Protein AF-A0A0B6ZNY6-F1 (afdb_monomer)

Structure (mmCIF, N/CA/C/O backbone):
data_AF-A0A0B6ZNY6-F1
#
_entry.id   AF-A0A0B6ZNY6-F1
#
loop_
_atom_site.group_PDB
_atom_site.id
_atom_site.type_symbol
_atom_site.label_atom_id
_atom_site.label_alt_id
_atom_site.label_comp_id
_atom_site.label_asym_id
_atom_site.label_entity_id
_atom_site.label_seq_id
_atom_site.pdbx_PDB_ins_code
_atom_site.Cartn_x
_atom_site.Cartn_y
_atom_site.Cartn_z
_atom_site.occupancy
_atom_site.B_iso_or_equiv
_atom_site.auth_seq_id
_atom_site.auth_comp_id
_atom_site.auth_asym_id
_atom_site.auth_atom_id
_atom_site.pdbx_PDB_model_num
ATOM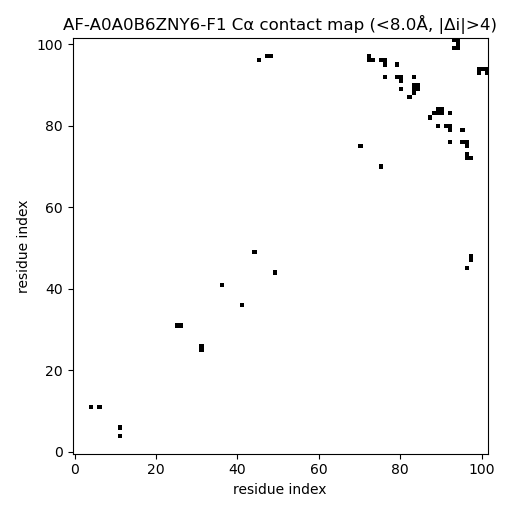 1 N N . PHE A 1 1 ? 10.788 -4.205 -4.131 1.00 51.19 1 PHE A N 1
ATOM 2 C CA . PHE A 1 1 ? 11.908 -4.059 -5.074 1.00 51.19 1 PHE A CA 1
ATOM 3 C C . PHE A 1 1 ? 11.804 -5.249 -5.989 1.00 51.19 1 PHE A C 1
ATOM 5 O O . PHE A 1 1 ? 11.762 -6.364 -5.481 1.00 51.19 1 PHE A O 1
ATOM 12 N N . GLU A 1 2 ? 11.582 -5.011 -7.274 1.00 74.38 2 GLU A N 1
ATOM 13 C CA . GLU A 1 2 ? 11.552 -6.105 -8.235 1.00 74.38 2 GLU A CA 1
ATOM 14 C C . GLU A 1 2 ? 12.974 -6.652 -8.363 1.00 74.38 2 GLU A C 1
ATOM 16 O O . GLU A 1 2 ? 13.934 -5.879 -8.389 1.00 74.38 2 GLU A O 1
ATOM 21 N N . GLY A 1 3 ? 13.116 -7.975 -8.337 1.00 89.62 3 GLY A N 1
ATOM 22 C CA . GLY A 1 3 ? 14.392 -8.600 -8.661 1.00 89.62 3 GLY A CA 1
ATOM 23 C C . GLY A 1 3 ? 14.739 -8.391 -10.139 1.00 89.62 3 GLY A C 1
ATOM 24 O O . GLY A 1 3 ? 13.959 -7.789 -10.878 1.00 89.62 3 GLY A O 1
ATOM 25 N N . PRO A 1 4 ? 15.895 -8.895 -10.595 1.00 93.50 4 PRO A N 1
ATOM 26 C CA . PRO A 1 4 ? 16.199 -8.942 -12.019 1.00 93.50 4 PRO A CA 1
ATOM 27 C C . PRO A 1 4 ? 15.043 -9.578 -12.799 1.00 93.50 4 PRO A C 1
ATOM 29 O O . PRO A 1 4 ? 14.518 -10.617 -12.388 1.00 93.50 4 PRO A O 1
ATOM 32 N N . LEU A 1 5 ? 14.648 -8.945 -13.905 1.00 94.38 5 LEU A N 1
ATOM 33 C CA . LEU A 1 5 ? 13.566 -9.442 -14.745 1.00 94.38 5 LEU A CA 1
ATOM 34 C C . LEU A 1 5 ? 13.948 -10.817 -15.312 1.00 94.38 5 LEU A C 1
ATOM 36 O O . LEU A 1 5 ? 14.995 -10.962 -15.939 1.00 94.38 5 LEU A O 1
ATOM 40 N N . SER A 1 6 ? 13.091 -11.814 -15.091 1.00 94.75 6 SER A N 1
ATOM 41 C CA . SER A 1 6 ? 13.314 -13.201 -15.511 1.00 94.75 6 SER A CA 1
ATOM 42 C C . SER A 1 6 ? 12.229 -13.641 -16.493 1.00 94.75 6 SER A C 1
ATOM 44 O O . SER A 1 6 ? 11.285 -14.334 -16.114 1.00 94.75 6 SER A O 1
ATOM 46 N N . VAL A 1 7 ? 12.366 -13.225 -17.751 1.00 95.25 7 VAL A N 1
ATOM 47 C CA . VAL A 1 7 ? 11.469 -13.569 -18.871 1.00 95.25 7 VAL A CA 1
ATOM 48 C C . VAL A 1 7 ? 12.292 -13.945 -20.109 1.00 95.25 7 VAL A C 1
ATOM 50 O O . VAL A 1 7 ? 13.505 -13.726 -20.126 1.00 95.25 7 VAL A O 1
ATOM 53 N N . ALA A 1 8 ? 11.657 -14.523 -21.132 1.00 97.44 8 ALA A N 1
ATOM 54 C CA . ALA A 1 8 ? 12.319 -14.788 -22.410 1.00 97.44 8 ALA A CA 1
ATOM 55 C C . ALA A 1 8 ? 12.756 -13.470 -23.080 1.00 97.44 8 ALA A C 1
ATOM 57 O O . ALA A 1 8 ? 12.146 -12.422 -22.859 1.00 97.44 8 ALA A O 1
ATOM 58 N N . GLY A 1 9 ? 13.828 -13.498 -23.877 1.00 97.00 9 GLY A N 1
ATOM 59 C CA . GLY A 1 9 ? 14.428 -12.278 -24.435 1.00 97.00 9 GLY A CA 1
ATOM 60 C C . GLY A 1 9 ? 13.451 -11.471 -25.296 1.00 97.00 9 GLY A C 1
ATOM 61 O O . GLY A 1 9 ? 13.417 -10.245 -25.229 1.00 97.00 9 GLY A O 1
ATOM 62 N N . GLU A 1 10 ? 12.606 -12.171 -26.045 1.00 97.94 10 GLU A N 1
ATOM 63 C CA . GLU A 1 10 ? 11.532 -11.627 -26.870 1.00 97.94 10 GLU A CA 1
ATOM 64 C C . GLU A 1 10 ? 10.447 -10.877 -26.072 1.00 97.94 10 GLU A C 1
ATOM 66 O O . GLU A 1 10 ? 9.836 -9.944 -26.599 1.00 97.94 10 GLU A O 1
ATOM 71 N N . ASP A 1 11 ? 10.247 -11.219 -24.795 1.00 98.00 11 ASP A N 1
ATOM 72 C CA . ASP A 1 11 ? 9.206 -10.637 -23.941 1.00 98.00 11 ASP A CA 1
ATOM 73 C C . ASP A 1 11 ? 9.675 -9.397 -23.172 1.00 98.00 11 ASP A C 1
ATOM 75 O O . ASP A 1 11 ? 8.846 -8.629 -22.676 1.00 98.00 11 ASP A O 1
ATOM 79 N N . VAL A 1 12 ? 10.989 -9.163 -23.082 1.00 97.25 12 VAL A N 1
ATOM 80 C CA . VAL A 1 12 ? 11.581 -8.063 -22.297 1.00 97.25 12 VAL A CA 1
ATOM 81 C C . VAL A 1 12 ? 10.986 -6.712 -22.697 1.00 97.25 12 VAL A C 1
ATOM 83 O O . VAL A 1 12 ? 10.515 -5.945 -21.855 1.00 97.25 12 VAL A O 1
ATOM 86 N N . GLU A 1 13 ? 10.950 -6.434 -23.997 1.00 98.00 13 GLU A N 1
ATOM 87 C CA . GLU A 1 13 ? 10.426 -5.180 -24.536 1.00 98.00 13 GLU A CA 1
ATOM 88 C C . GLU A 1 13 ? 8.918 -5.025 -24.288 1.00 98.00 13 GLU A C 1
ATOM 90 O O . GLU A 1 13 ? 8.430 -3.939 -23.968 1.00 98.00 13 GLU A O 1
ATOM 95 N N . GLY A 1 14 ? 8.157 -6.118 -24.409 1.00 97.94 14 GLY A N 1
ATOM 96 C CA . GLY A 1 14 ? 6.725 -6.128 -24.110 1.00 97.94 14 GLY A CA 1
ATOM 97 C C . GLY A 1 14 ? 6.446 -5.837 -22.637 1.00 97.94 14 GLY A C 1
ATOM 98 O O . GLY A 1 14 ? 5.588 -5.008 -22.321 1.00 97.94 14 GLY A O 1
ATOM 99 N N . TYR A 1 15 ? 7.222 -6.462 -21.752 1.00 97.00 15 TYR A N 1
ATOM 100 C CA . TYR A 1 15 ? 7.138 -6.273 -20.312 1.00 97.00 15 TYR A CA 1
ATOM 101 C C . TYR A 1 15 ? 7.376 -4.815 -19.915 1.00 97.00 15 TYR A C 1
ATOM 103 O O . TYR A 1 15 ? 6.521 -4.204 -19.272 1.00 97.00 15 TYR A O 1
ATOM 111 N N . TYR A 1 16 ? 8.496 -4.220 -20.339 1.00 96.56 16 TYR A N 1
ATOM 112 C CA . TYR A 1 16 ? 8.832 -2.849 -19.952 1.00 96.56 16 TYR A CA 1
ATOM 113 C C . TYR A 1 16 ? 7.857 -1.815 -20.517 1.00 96.56 16 TY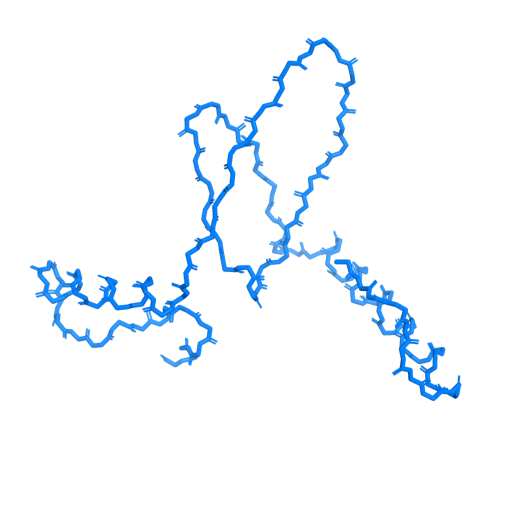R A C 1
ATOM 115 O O . TYR A 1 16 ? 7.528 -0.856 -19.815 1.00 96.56 16 TYR A O 1
ATOM 123 N N . ARG A 1 17 ? 7.315 -2.027 -21.726 1.00 97.94 17 ARG A N 1
ATOM 124 C CA . ARG A 1 17 ? 6.230 -1.182 -22.251 1.00 97.94 17 ARG A CA 1
ATOM 125 C C . ARG A 1 17 ? 4.993 -1.226 -21.356 1.00 97.94 17 ARG A C 1
ATOM 127 O O . ARG A 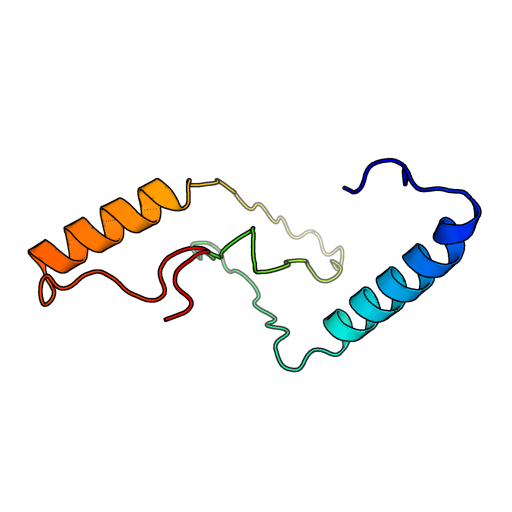1 17 ? 4.471 -0.177 -20.981 1.00 97.94 17 ARG A O 1
ATOM 134 N N . ALA A 1 18 ? 4.534 -2.420 -20.979 1.00 97.12 18 ALA A N 1
ATOM 135 C CA . ALA A 1 18 ? 3.377 -2.573 -20.098 1.00 97.12 18 ALA A CA 1
ATOM 136 C C . ALA A 1 18 ? 3.637 -1.976 -18.704 1.00 97.12 18 ALA A C 1
ATOM 138 O O . ALA A 1 18 ? 2.778 -1.289 -18.146 1.00 97.12 18 ALA A O 1
ATOM 139 N N . TYR A 1 19 ? 4.840 -2.182 -18.169 1.00 94.94 19 TYR A N 1
ATOM 140 C CA . TYR A 1 19 ? 5.258 -1.637 -16.884 1.00 94.94 19 TYR A CA 1
ATOM 141 C C . TYR A 1 19 ? 5.272 -0.101 -16.880 1.00 94.94 19 TYR A C 1
ATOM 143 O O . TYR A 1 19 ? 4.739 0.523 -15.961 1.00 94.94 19 TYR A O 1
ATOM 151 N N . GLU A 1 20 ? 5.795 0.529 -17.936 1.00 95.38 20 GLU A N 1
ATOM 152 C CA . GLU A 1 20 ? 5.782 1.987 -18.080 1.00 95.38 20 GLU A CA 1
ATOM 153 C C . GLU A 1 20 ? 4.347 2.536 -18.185 1.00 95.38 20 GLU A C 1
ATOM 155 O O . GLU A 1 20 ? 4.005 3.537 -17.547 1.00 95.38 20 GLU A O 1
ATOM 160 N N . MET A 1 21 ? 3.476 1.864 -18.945 1.00 96.25 21 MET A N 1
ATOM 161 C CA . MET A 1 21 ? 2.059 2.229 -19.043 1.00 96.25 21 MET A CA 1
ATOM 162 C C . MET A 1 21 ? 1.350 2.136 -17.689 1.00 96.25 21 MET A C 1
ATOM 164 O O . MET A 1 21 ? 0.582 3.034 -17.325 1.00 96.25 21 MET A O 1
ATOM 168 N N . PHE A 1 22 ? 1.626 1.083 -16.918 1.00 93.69 22 PHE A N 1
ATOM 169 C CA . PHE A 1 22 ? 1.105 0.934 -15.564 1.00 93.69 22 PHE A CA 1
ATOM 170 C C . PHE A 1 22 ? 1.599 2.070 -14.657 1.00 93.69 22 PHE A C 1
ATOM 172 O O . PHE A 1 22 ? 0.787 2.729 -14.005 1.00 93.69 22 PHE A O 1
ATOM 179 N N . ALA A 1 23 ? 2.898 2.387 -14.692 1.00 92.12 23 ALA A N 1
ATOM 180 C CA . ALA A 1 23 ? 3.486 3.502 -13.949 1.00 92.12 23 ALA A CA 1
ATOM 181 C C . ALA A 1 23 ? 2.814 4.848 -14.266 1.00 92.12 23 ALA A C 1
ATOM 183 O O . ALA A 1 23 ? 2.362 5.547 -13.354 1.00 92.12 23 ALA A O 1
ATOM 184 N N . LYS A 1 24 ? 2.661 5.178 -15.554 1.00 93.44 24 LYS A N 1
ATOM 185 C CA . LYS A 1 24 ? 1.986 6.405 -16.014 1.00 93.44 24 LYS A CA 1
ATOM 186 C C . LYS A 1 24 ? 0.526 6.469 -15.560 1.00 93.44 24 LYS A C 1
ATOM 188 O O . LYS A 1 24 ? 0.049 7.531 -15.155 1.00 93.44 24 LYS A O 1
ATOM 193 N N . SER A 1 25 ? -0.175 5.338 -15.596 1.00 92.31 25 SER A N 1
ATOM 194 C CA . SER A 1 25 ? -1.578 5.249 -15.173 1.00 92.31 25 SER A CA 1
ATOM 195 C C . SER A 1 25 ? -1.745 5.536 -13.680 1.00 92.31 25 SER A C 1
ATOM 197 O O . SER A 1 25 ? -2.718 6.170 -13.274 1.00 92.31 25 SER A O 1
ATOM 199 N N . MET A 1 26 ? -0.779 5.124 -12.856 1.00 90.50 26 MET A N 1
ATOM 200 C CA . MET A 1 26 ? -0.787 5.412 -11.422 1.00 90.50 26 MET A CA 1
ATOM 201 C C . MET A 1 26 ? -0.538 6.888 -11.121 1.00 90.50 26 MET A C 1
ATOM 203 O O . MET A 1 26 ? -1.255 7.467 -10.306 1.00 90.50 26 MET A O 1
ATOM 207 N N . SER A 1 27 ? 0.441 7.510 -11.786 1.00 86.31 27 SER A N 1
ATOM 208 C CA . SER A 1 27 ? 0.773 8.926 -11.575 1.00 86.31 27 SER A CA 1
ATOM 209 C C . SER A 1 27 ? -0.381 9.871 -11.923 1.00 86.31 27 SER A C 1
ATOM 211 O O . SER A 1 27 ? -0.550 10.887 -11.256 1.00 86.31 27 SER A O 1
ATOM 213 N N . ASN A 1 28 ? -1.199 9.513 -12.916 1.00 86.19 28 ASN A N 1
ATOM 214 C CA . ASN A 1 28 ? -2.361 10.294 -13.357 1.00 86.19 28 ASN A CA 1
ATOM 215 C C . ASN A 1 28 ? -3.692 9.773 -12.789 1.00 86.19 28 ASN A C 1
ATOM 217 O O . ASN A 1 28 ? -4.770 10.147 -13.257 1.00 86.19 28 ASN A O 1
ATOM 221 N N . SER A 1 29 ? -3.644 8.877 -11.802 1.00 90.06 29 SER A N 1
ATOM 222 C CA . SER A 1 29 ? -4.847 8.260 -11.257 1.00 90.06 29 SER A CA 1
ATOM 223 C C . SER A 1 29 ? -5.691 9.276 -10.493 1.00 90.06 29 SER A C 1
ATOM 225 O O . SER A 1 29 ? -5.243 9.872 -9.514 1.00 90.06 29 SER A O 1
ATOM 227 N N . ARG A 1 30 ? -6.977 9.375 -10.849 1.00 92.12 30 ARG A N 1
ATOM 228 C CA . ARG A 1 30 ? -7.989 10.112 -10.066 1.00 92.12 30 ARG A CA 1
ATOM 229 C C . ARG A 1 30 ? -8.182 9.574 -8.640 1.00 92.12 30 ARG A C 1
ATOM 231 O O . ARG A 1 30 ? -8.878 10.199 -7.848 1.00 92.12 30 ARG A O 1
ATOM 238 N N . TYR A 1 31 ? -7.621 8.402 -8.338 1.00 88.69 31 TYR A N 1
ATOM 239 C CA . TYR A 1 31 ? -7.671 7.754 -7.028 1.00 88.69 31 TYR A CA 1
ATOM 240 C C . TYR A 1 31 ? -6.382 7.952 -6.217 1.00 88.69 31 TYR A C 1
ATOM 242 O O . TYR A 1 31 ? -6.238 7.353 -5.152 1.00 88.69 31 TYR A O 1
ATOM 250 N N . LEU A 1 32 ? -5.433 8.761 -6.703 1.00 92.12 32 LEU A N 1
ATOM 251 C CA . LEU A 1 32 ? -4.239 9.115 -5.944 1.00 92.12 32 LEU A CA 1
ATOM 252 C C . LEU A 1 32 ? -4.628 9.987 -4.741 1.00 92.12 32 LEU A C 1
ATOM 254 O O . LEU A 1 32 ? -5.095 11.114 -4.896 1.00 92.12 32 LEU A O 1
ATOM 258 N N . LEU A 1 33 ? -4.399 9.472 -3.533 1.00 92.69 33 LEU A N 1
ATOM 259 C CA . LEU A 1 33 ? -4.647 10.191 -2.285 1.00 92.69 33 LEU A CA 1
ATOM 260 C C . LEU A 1 33 ? -3.329 10.712 -1.710 1.00 92.69 33 LEU A C 1
ATOM 262 O O . LEU A 1 33 ? -2.405 9.942 -1.449 1.00 92.69 33 LEU A O 1
ATOM 266 N N . ASN A 1 34 ? -3.257 12.023 -1.475 1.00 93.62 34 ASN A N 1
ATOM 267 C CA . ASN A 1 34 ? -2.120 12.667 -0.824 1.00 93.62 34 ASN A CA 1
ATOM 268 C C . ASN A 1 34 ? -2.503 13.061 0.603 1.00 93.62 34 ASN A C 1
ATOM 270 O O . ASN A 1 34 ? -3.317 13.958 0.797 1.00 93.62 34 ASN A O 1
ATOM 274 N N . HIS A 1 35 ? -1.882 12.419 1.595 1.00 93.75 35 HIS A N 1
ATOM 275 C CA . HIS A 1 35 ? -2.067 12.754 3.009 1.00 93.75 35 HIS A CA 1
ATOM 276 C C . HIS A 1 35 ? -0.728 13.020 3.691 1.00 93.75 35 HIS A C 1
ATOM 278 O O . HIS A 1 35 ? 0.223 12.244 3.555 1.00 93.75 35 HIS A O 1
ATOM 284 N N . ARG A 1 36 ? -0.646 14.113 4.457 1.00 93.56 36 ARG A N 1
ATOM 285 C CA . ARG A 1 36 ? 0.532 14.432 5.269 1.00 93.56 36 ARG A CA 1
ATOM 286 C C . ARG A 1 36 ? 0.284 14.012 6.713 1.00 93.56 36 ARG A C 1
ATOM 288 O O . ARG A 1 36 ? -0.322 14.766 7.466 1.00 93.56 36 ARG A O 1
ATOM 295 N N . LEU A 1 37 ? 0.858 12.869 7.087 1.00 95.62 37 LEU A N 1
ATOM 296 C CA . LEU A 1 37 ? 0.809 12.366 8.460 1.00 95.62 37 LEU A CA 1
ATOM 297 C C . LEU A 1 37 ? 1.388 13.367 9.468 1.00 95.62 37 LEU A C 1
ATOM 299 O O . LEU A 1 37 ? 2.541 13.797 9.325 1.00 95.62 37 LEU A O 1
ATOM 303 N N . GLN A 1 38 ? 0.594 13.682 10.488 1.00 95.62 38 GLN A N 1
ATOM 304 C CA . GLN A 1 38 ? 0.997 14.427 11.681 1.00 95.62 38 GLN A CA 1
ATOM 305 C C . GLN A 1 38 ? 1.456 13.480 12.804 1.00 95.62 38 GLN A C 1
ATOM 307 O O . GLN A 1 38 ? 1.138 12.288 12.784 1.00 95.62 38 GLN A O 1
ATOM 312 N N . PRO A 1 39 ? 2.218 13.969 13.801 1.00 96.00 39 PRO A N 1
ATOM 313 C CA . PRO A 1 39 ? 2.537 13.178 14.986 1.00 96.00 39 PRO A CA 1
ATOM 314 C C . PRO A 1 39 ? 1.270 12.638 15.665 1.00 96.00 39 PRO A C 1
ATOM 316 O O . PRO A 1 39 ? 0.341 13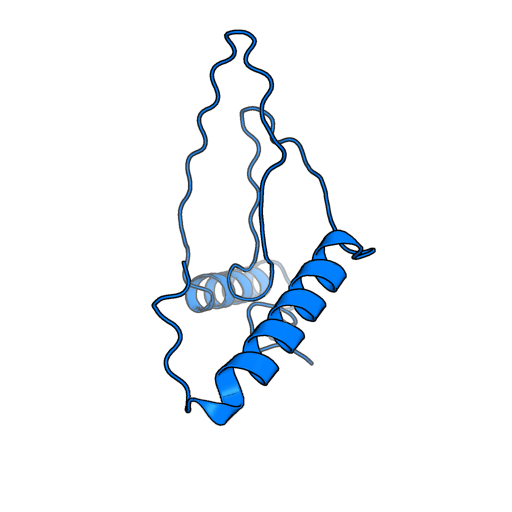.392 15.931 1.00 96.00 39 PRO A O 1
ATOM 319 N N . GLY A 1 40 ? 1.248 11.333 15.944 1.00 96.56 40 GLY A N 1
ATOM 320 C CA . GLY A 1 40 ? 0.095 10.643 16.533 1.00 96.56 40 GLY A CA 1
ATOM 321 C C . GLY A 1 40 ? -0.890 10.055 15.517 1.00 96.56 40 GLY A C 1
ATOM 322 O O . GLY A 1 40 ? -1.719 9.236 15.901 1.00 96.56 40 GLY A O 1
ATOM 323 N N . GLU A 1 41 ? -0.781 10.398 14.230 1.00 97.38 41 GLU A N 1
ATOM 324 C CA . GLU A 1 41 ? -1.634 9.812 13.194 1.00 97.38 41 GLU A CA 1
ATOM 325 C C . GLU A 1 41 ? -1.140 8.437 12.734 1.00 97.38 41 GLU A C 1
ATOM 327 O O . GLU A 1 41 ? 0.062 8.158 12.664 1.00 97.38 41 GLU A O 1
ATOM 332 N N . LEU A 1 42 ? -2.100 7.597 12.348 1.00 96.19 42 LEU A N 1
ATOM 333 C CA . LEU A 1 42 ? -1.881 6.273 11.785 1.00 96.19 42 LEU A CA 1
ATOM 334 C C . LEU A 1 42 ? -2.609 6.164 10.447 1.00 96.19 42 LEU A C 1
ATOM 336 O O . LEU A 1 42 ? -3.769 6.549 10.325 1.00 96.19 42 LEU A O 1
ATOM 340 N N . VAL A 1 43 ? -1.939 5.569 9.463 1.00 96.00 43 VAL A N 1
ATOM 341 C CA . VAL A 1 43 ? -2.579 5.091 8.238 1.00 96.00 43 VAL A CA 1
ATOM 342 C C . VAL A 1 43 ? -2.489 3.571 8.199 1.00 96.00 43 VAL A C 1
ATOM 344 O O . VAL A 1 43 ? -1.419 3.000 8.402 1.00 96.00 43 VAL A O 1
ATOM 347 N N . VAL A 1 44 ? -3.621 2.922 7.937 1.00 94.88 44 VAL A N 1
ATOM 348 C CA . VAL A 1 44 ? -3.712 1.478 7.710 1.00 94.88 44 VAL A CA 1
ATOM 349 C C . VAL A 1 44 ? -4.274 1.277 6.315 1.00 94.88 44 VAL A C 1
ATOM 351 O O . VAL A 1 44 ? -5.294 1.863 5.959 1.00 94.88 44 VAL A O 1
ATOM 354 N N . PHE A 1 45 ? -3.601 0.466 5.511 1.00 94.06 45 PHE A N 1
ATOM 355 C CA . PHE A 1 45 ? -4.023 0.169 4.150 1.00 94.06 45 PHE A CA 1
ATOM 356 C C . PHE A 1 45 ? -3.686 -1.274 3.796 1.00 94.06 45 PHE A C 1
ATOM 358 O O . PHE A 1 45 ? -2.836 -1.919 4.412 1.00 94.06 45 PHE A O 1
ATOM 365 N N . ASN A 1 46 ? -4.365 -1.790 2.780 1.00 93.06 46 ASN A N 1
ATOM 366 C CA . ASN A 1 46 ? -4.129 -3.135 2.294 1.00 93.06 46 ASN A CA 1
ATOM 367 C C . ASN A 1 46 ? -2.904 -3.153 1.369 1.00 93.06 46 ASN A C 1
ATOM 369 O O . ASN A 1 46 ? -3.006 -2.762 0.208 1.00 93.06 46 ASN A O 1
AT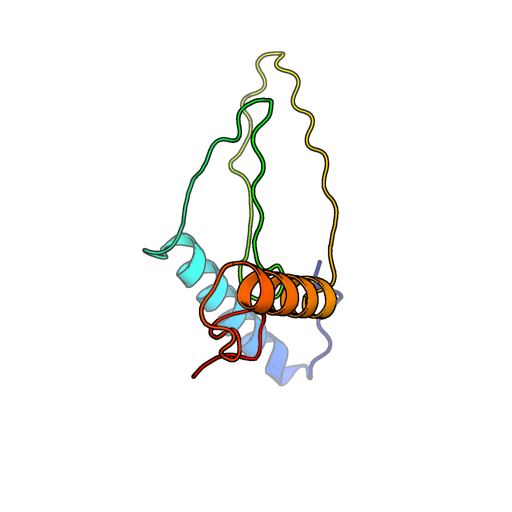OM 373 N N . ASN A 1 47 ? -1.764 -3.631 1.870 1.00 93.12 47 ASN A N 1
ATOM 374 C CA . ASN A 1 47 ? -0.494 -3.637 1.136 1.00 93.12 47 ASN A CA 1
ATOM 375 C C . ASN A 1 47 ? -0.495 -4.523 -0.127 1.00 93.12 47 ASN A C 1
ATOM 377 O O . ASN A 1 47 ? 0.342 -4.331 -1.000 1.00 93.12 47 ASN A O 1
ATOM 381 N N . LEU A 1 48 ? -1.431 -5.472 -0.249 1.00 90.50 48 LEU A N 1
ATOM 382 C CA . LEU A 1 48 ? -1.572 -6.309 -1.449 1.00 90.50 48 LEU A CA 1
ATOM 383 C C . LEU A 1 48 ? -2.448 -5.670 -2.534 1.00 90.50 48 LEU A C 1
ATOM 385 O O . LEU A 1 48 ? -2.556 -6.210 -3.630 1.00 90.50 48 LEU A O 1
ATOM 389 N N . ARG A 1 49 ? -3.074 -4.524 -2.244 1.00 89.81 49 ARG A N 1
ATOM 390 C CA . ARG A 1 49 ? -3.974 -3.826 -3.173 1.00 89.81 49 ARG A CA 1
ATOM 391 C C . ARG A 1 49 ? -3.583 -2.374 -3.412 1.00 89.81 49 ARG A C 1
ATOM 393 O O . ARG A 1 49 ? -3.738 -1.874 -4.521 1.00 89.81 49 ARG A O 1
ATOM 400 N N . MET A 1 50 ? -3.148 -1.677 -2.369 1.00 92.00 50 MET A N 1
ATOM 401 C CA . MET A 1 50 ? -2.827 -0.258 -2.414 1.00 92.00 50 MET A CA 1
ATOM 402 C C . MET A 1 50 ? -1.322 -0.063 -2.503 1.00 92.00 50 MET A C 1
ATOM 404 O O . MET A 1 50 ? -0.569 -0.435 -1.602 1.00 92.00 50 MET A O 1
ATOM 408 N N . LEU A 1 51 ? -0.906 0.591 -3.580 1.00 92.50 51 LEU A N 1
ATOM 409 C CA . LEU A 1 51 ? 0.441 1.117 -3.702 1.00 92.50 51 LEU A CA 1
ATOM 410 C C . LEU A 1 51 ? 0.557 2.394 -2.877 1.00 92.50 51 LEU A C 1
ATOM 412 O O . LEU A 1 51 ? -0.407 3.142 -2.711 1.00 92.50 51 LEU A O 1
ATOM 416 N N . HIS A 1 52 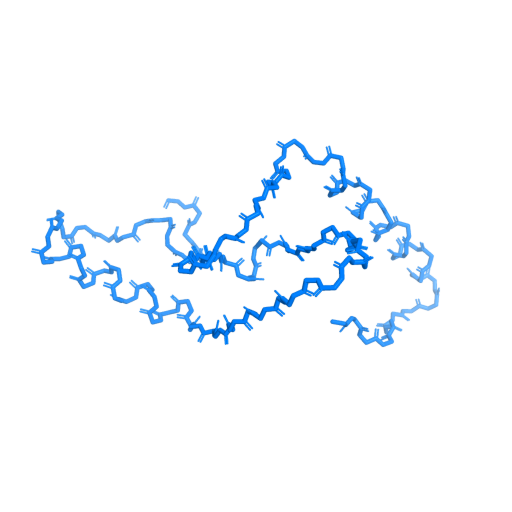? 1.746 2.632 -2.344 1.00 94.12 52 HIS A N 1
ATOM 417 C CA . HIS A 1 52 ? 2.016 3.785 -1.505 1.00 94.12 52 HIS A CA 1
ATOM 418 C C . HIS A 1 52 ? 3.409 4.328 -1.798 1.00 94.12 52 HIS A C 1
ATOM 420 O O . HIS A 1 52 ? 4.333 3.601 -2.160 1.00 94.12 52 HIS A O 1
ATOM 426 N N . GLY A 1 53 ? 3.547 5.637 -1.640 1.00 92.38 53 GLY A N 1
ATOM 427 C CA . GLY A 1 53 ? 4.783 6.358 -1.881 1.00 92.38 53 GLY A CA 1
ATOM 428 C C . GLY A 1 53 ? 4.849 7.607 -1.020 1.00 92.38 53 GLY A C 1
ATOM 429 O O . GLY A 1 53 ? 4.030 7.825 -0.125 1.00 92.38 53 GLY A O 1
ATOM 430 N N . ARG A 1 54 ? 5.849 8.440 -1.282 1.00 93.62 54 ARG A N 1
ATOM 431 C CA . ARG A 1 54 ? 6.006 9.736 -0.623 1.00 93.62 54 ARG A CA 1
ATOM 432 C C . ARG A 1 54 ? 6.518 10.759 -1.622 1.00 93.62 54 ARG A C 1
ATOM 434 O O . ARG A 1 54 ? 7.328 10.423 -2.482 1.00 93.62 54 ARG A O 1
ATOM 441 N N . ASN A 1 55 ? 6.099 12.006 -1.445 1.00 91.94 55 ASN A N 1
ATOM 442 C CA . ASN A 1 55 ? 6.685 13.128 -2.169 1.00 91.94 55 ASN A CA 1
ATOM 443 C C . ASN A 1 55 ? 8.110 13.412 -1.671 1.00 91.94 55 ASN A C 1
ATOM 445 O O . ASN A 1 55 ? 8.515 12.965 -0.591 1.00 91.94 55 ASN A O 1
ATOM 449 N N . HIS A 1 56 ? 8.865 14.161 -2.473 1.00 91.56 56 HIS A N 1
ATOM 450 C CA . HIS A 1 56 ? 10.212 14.607 -2.125 1.00 91.56 56 HIS A CA 1
ATOM 451 C C . HIS A 1 56 ? 10.222 15.420 -0.817 1.00 91.56 56 HIS A C 1
ATOM 453 O O . HIS A 1 56 ? 9.232 16.056 -0.447 1.00 91.56 56 HIS A O 1
ATOM 459 N N . PHE A 1 57 ? 11.364 15.434 -0.129 1.00 87.94 57 PHE A N 1
ATOM 460 C CA . PHE A 1 57 ? 11.569 16.291 1.039 1.00 87.94 57 PHE A CA 1
ATOM 461 C C . PHE A 1 57 ? 12.302 17.570 0.656 1.00 87.94 57 PHE A C 1
ATOM 463 O O . PHE A 1 57 ? 13.203 17.550 -0.178 1.00 87.94 57 PHE A O 1
ATOM 470 N N . LYS A 1 58 ? 11.965 18.666 1.336 1.00 84.50 58 LYS A N 1
ATOM 471 C CA . LYS A 1 58 ? 12.802 19.865 1.381 1.00 84.50 58 LYS A CA 1
ATOM 472 C C . LYS A 1 58 ? 13.668 19.780 2.636 1.00 84.50 58 LYS A C 1
ATOM 474 O O . LYS A 1 58 ? 13.128 19.619 3.728 1.00 84.50 58 LYS A O 1
ATOM 479 N N . SER A 1 59 ? 14.990 19.849 2.486 1.00 78.50 59 SER A N 1
ATOM 480 C CA . SER A 1 59 ? 15.903 19.851 3.634 1.00 78.50 59 SER A CA 1
ATOM 481 C C . SER A 1 59 ? 15.830 21.211 4.326 1.00 78.50 59 SER A C 1
ATOM 483 O O . SER A 1 59 ? 16.291 22.210 3.785 1.00 78.50 59 SER A O 1
ATOM 485 N N . ASN A 1 60 ? 15.186 21.264 5.489 1.00 82.69 60 ASN A N 1
ATOM 486 C CA . ASN A 1 60 ? 15.010 22.485 6.281 1.00 82.69 60 ASN A CA 1
ATOM 487 C C . ASN A 1 60 ? 15.325 22.271 7.773 1.00 82.69 60 ASN A C 1
ATOM 489 O O . ASN A 1 60 ? 14.814 22.990 8.625 1.00 82.69 60 ASN A O 1
ATOM 493 N N . GLY A 1 61 ? 16.113 21.241 8.102 1.00 80.12 61 GLY A N 1
ATOM 494 C CA . GLY A 1 61 ? 16.456 20.894 9.487 1.00 80.12 61 GLY A CA 1
ATOM 495 C C . GLY A 1 61 ? 15.360 20.152 10.270 1.00 80.12 61 GLY A C 1
ATOM 496 O O . GLY A 1 61 ? 15.557 19.840 11.442 1.00 80.12 61 GLY A O 1
ATOM 497 N N . GLY A 1 62 ? 14.217 19.829 9.652 1.00 82.44 62 GLY A N 1
ATOM 498 C CA . GLY A 1 62 ? 13.152 19.053 10.293 1.00 82.44 62 GLY A CA 1
ATOM 499 C C . GLY A 1 62 ? 13.510 17.576 10.514 1.00 82.44 62 GLY A C 1
ATOM 500 O O . GLY A 1 62 ? 14.113 16.932 9.656 1.00 82.44 62 GLY A O 1
ATOM 501 N N . LYS A 1 63 ? 13.082 17.005 11.649 1.00 85.94 63 LYS A N 1
ATOM 502 C CA . LYS A 1 63 ? 13.157 15.559 11.928 1.00 85.94 63 LYS A CA 1
ATOM 503 C C . LYS A 1 63 ? 11.832 14.882 11.572 1.00 85.94 63 LYS A C 1
ATOM 505 O O . LYS A 1 63 ? 10.765 15.383 11.916 1.00 85.94 63 LYS A O 1
ATOM 510 N N . ARG A 1 64 ? 11.893 13.715 10.925 1.00 89.50 64 ARG A N 1
ATOM 511 C CA . ARG A 1 64 ? 10.724 12.871 10.631 1.00 89.50 64 ARG A CA 1
ATOM 512 C C . ARG A 1 64 ? 11.029 11.425 10.994 1.00 89.50 64 ARG A C 1
ATOM 514 O O . ARG A 1 64 ? 11.991 10.860 10.489 1.00 89.50 64 ARG A O 1
ATOM 521 N N . HIS A 1 65 ? 10.180 10.826 11.820 1.00 92.81 65 HIS A N 1
ATOM 522 C CA . HIS A 1 65 ? 10.276 9.423 12.213 1.00 92.81 65 HIS A CA 1
ATOM 523 C C . HIS A 1 65 ? 8.894 8.782 12.087 1.00 92.81 65 HIS A C 1
ATOM 525 O O . HIS A 1 65 ? 7.935 9.259 12.684 1.00 92.81 65 HIS A O 1
ATOM 531 N N . LEU A 1 66 ? 8.798 7.727 11.278 1.00 95.38 66 LEU A N 1
ATOM 532 C CA . LEU A 1 66 ? 7.614 6.879 11.178 1.00 95.38 66 LEU A CA 1
ATOM 533 C C . LEU A 1 66 ? 7.947 5.497 11.733 1.00 95.38 66 LEU A C 1
ATOM 535 O O . LEU A 1 66 ? 9.037 4.988 11.476 1.00 95.38 66 LEU A O 1
ATOM 539 N N . LYS A 1 67 ? 6.992 4.884 12.432 1.00 97.25 67 LYS A N 1
ATOM 540 C CA . LYS A 1 67 ? 7.046 3.474 12.821 1.00 97.25 67 LYS A CA 1
ATOM 541 C C . LYS A 1 67 ? 6.038 2.706 11.976 1.00 97.25 67 LYS A C 1
ATOM 543 O O . LYS A 1 67 ? 4.901 3.147 11.841 1.00 97.25 67 LYS A O 1
ATOM 548 N N . GLY A 1 68 ? 6.473 1.593 11.400 1.00 96.81 68 GLY A N 1
ATOM 549 C CA . GLY A 1 68 ? 5.630 0.711 10.601 1.00 96.81 68 GLY A CA 1
ATOM 550 C C . GLY A 1 68 ? 5.565 -0.680 11.215 1.00 96.81 68 GLY A C 1
ATOM 551 O O . GLY A 1 68 ? 6.532 -1.140 11.821 1.00 96.81 68 GLY A O 1
ATOM 552 N N . CYS A 1 69 ? 4.430 -1.345 11.039 1.00 97.00 69 CYS A N 1
ATOM 553 C CA . CYS A 1 69 ? 4.253 -2.762 11.323 1.00 97.00 69 CYS A CA 1
ATOM 554 C C . CYS A 1 69 ? 3.329 -3.381 10.267 1.00 97.00 69 CYS A C 1
ATOM 556 O O . CYS A 1 69 ? 2.666 -2.668 9.511 1.00 97.00 69 CYS A O 1
ATOM 558 N N . TYR A 1 70 ? 3.296 -4.709 10.223 1.00 96.44 70 TYR A N 1
ATOM 559 C CA . TYR A 1 70 ? 2.409 -5.466 9.349 1.00 96.44 70 TYR A CA 1
ATOM 560 C C . TYR A 1 70 ? 1.527 -6.384 10.187 1.00 96.44 70 TYR A C 1
ATOM 562 O O . TYR A 1 70 ? 1.967 -6.929 11.198 1.00 96.44 70 TYR A O 1
ATOM 570 N N . VAL A 1 71 ? 0.289 -6.567 9.739 1.00 95.00 71 VAL A N 1
ATOM 571 C CA . VAL A 1 71 ? -0.664 -7.520 10.312 1.00 95.00 71 VAL A CA 1
ATOM 572 C C . VAL A 1 71 ? -1.157 -8.412 9.183 1.00 95.00 71 VAL A C 1
ATOM 574 O O . VAL A 1 71 ? -1.408 -7.932 8.076 1.00 95.00 71 VAL A O 1
ATOM 577 N N . ASN A 1 72 ? -1.290 -9.712 9.450 1.00 93.81 72 ASN A N 1
ATOM 578 C CA . ASN A 1 72 ? -1.868 -10.629 8.477 1.00 93.81 72 ASN A CA 1
ATOM 579 C C . ASN A 1 72 ? -3.355 -10.286 8.259 1.00 93.81 72 ASN A C 1
ATOM 581 O O . ASN A 1 72 ? -4.116 -10.100 9.212 1.00 93.81 72 ASN A O 1
ATOM 585 N N . VAL A 1 73 ? -3.768 -10.228 6.993 1.00 91.81 73 VAL A N 1
ATOM 586 C CA . VAL A 1 73 ? -5.148 -9.964 6.582 1.00 91.81 73 VAL A CA 1
ATOM 587 C C . VAL A 1 73 ? -6.143 -10.968 7.171 1.00 91.81 73 VAL A C 1
ATOM 589 O O . VAL A 1 73 ? -7.268 -10.582 7.480 1.00 91.81 73 VAL A O 1
ATOM 592 N N . ASP A 1 74 ? -5.730 -12.216 7.401 1.00 91.62 74 ASP A N 1
ATOM 593 C CA . ASP A 1 74 ? -6.591 -13.242 8.002 1.00 91.62 74 ASP A CA 1
ATOM 594 C C . ASP A 1 74 ? -6.889 -12.943 9.475 1.00 91.62 74 ASP A C 1
ATOM 596 O O . ASP A 1 74 ? -8.030 -13.071 9.921 1.00 91.62 74 ASP A O 1
ATOM 600 N N . VAL A 1 75 ? -5.888 -12.452 10.216 1.00 94.00 75 VAL A N 1
ATOM 601 C CA . VAL A 1 75 ? -6.059 -12.002 11.607 1.00 94.00 75 VAL A CA 1
ATOM 602 C C . VAL A 1 75 ? -6.978 -10.788 11.648 1.00 94.00 75 VAL A C 1
ATOM 604 O O . VAL A 1 75 ? -7.925 -10.759 12.431 1.00 94.00 75 VAL A O 1
ATOM 607 N N . PHE A 1 76 ? -6.754 -9.812 10.762 1.00 93.44 76 PHE A N 1
ATOM 608 C CA . PHE A 1 76 ? -7.625 -8.643 10.652 1.00 93.44 76 PHE A CA 1
ATOM 609 C C . PHE A 1 76 ? -9.075 -9.043 10.342 1.00 93.44 76 PHE A C 1
ATOM 611 O O . PHE A 1 76 ? -10.003 -8.556 10.988 1.00 93.44 76 PHE A O 1
ATOM 618 N N . LYS A 1 77 ? -9.284 -9.977 9.404 1.00 92.62 77 LYS A N 1
ATOM 619 C CA . LYS A 1 77 ? -10.613 -10.477 9.034 1.00 92.62 77 LYS A CA 1
ATOM 620 C C . LYS A 1 77 ? -11.291 -11.215 10.186 1.00 92.62 77 LYS A C 1
ATOM 622 O O . LYS A 1 77 ? -12.460 -10.951 10.454 1.00 92.62 77 LYS A O 1
ATOM 627 N N . SER A 1 78 ? -10.563 -12.092 10.875 1.00 94.31 78 SER A N 1
ATOM 628 C CA . SER A 1 78 ? -11.065 -12.819 12.045 1.00 94.31 78 SER A CA 1
ATOM 629 C C . SER A 1 78 ? -11.521 -11.856 13.142 1.00 94.31 78 SER A C 1
ATOM 631 O O . SER A 1 78 ? -12.676 -11.897 13.561 1.00 94.31 78 SER A O 1
ATOM 633 N N . MET A 1 79 ? -10.666 -10.902 13.524 1.00 95.50 79 MET A N 1
ATOM 634 C CA . MET A 1 79 ? -11.000 -9.900 14.540 1.00 95.50 79 MET A CA 1
ATOM 635 C C . MET A 1 79 ? -12.166 -9.005 14.117 1.00 95.50 79 MET A C 1
ATOM 637 O O . MET A 1 79 ? -13.014 -8.675 14.942 1.00 95.50 79 MET A O 1
ATOM 641 N N . THR A 1 80 ? -12.258 -8.659 12.831 1.00 94.69 80 THR A N 1
ATOM 642 C CA . THR A 1 80 ? -13.407 -7.913 12.300 1.00 94.69 80 THR A CA 1
ATOM 643 C C . THR A 1 80 ? -14.706 -8.707 12.445 1.00 94.69 80 THR A C 1
ATOM 645 O O . THR A 1 80 ? -15.717 -8.142 12.855 1.00 94.69 80 THR A O 1
ATOM 648 N N . GLN A 1 81 ? -14.695 -10.016 12.166 1.00 95.38 81 GLN A N 1
ATOM 649 C CA . GLN A 1 81 ? -15.873 -10.868 12.359 1.00 95.38 81 GLN A CA 1
ATOM 650 C C . GLN A 1 81 ? -16.248 -10.996 13.836 1.00 95.38 81 GLN A C 1
ATOM 652 O O . GLN A 1 81 ? -17.422 -10.882 14.178 1.00 95.38 81 GLN A O 1
ATOM 657 N N . VAL A 1 82 ? -15.261 -11.213 14.711 1.00 97.44 82 VAL A N 1
ATOM 65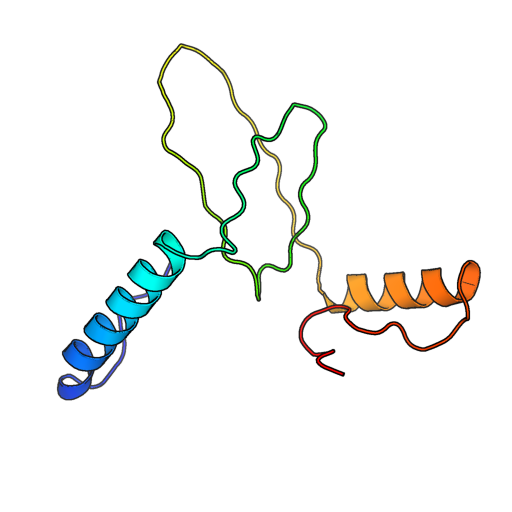8 C CA . VAL A 1 82 ? -15.482 -11.260 16.162 1.00 97.44 82 VAL A CA 1
ATOM 659 C C . VAL A 1 82 ? -16.136 -9.962 16.622 1.00 97.44 82 VAL A C 1
ATOM 661 O O . VAL A 1 82 ? -17.154 -10.014 17.306 1.00 97.44 82 VAL A O 1
ATOM 664 N N . LEU A 1 83 ? -15.625 -8.807 16.191 1.00 96.69 83 LEU A N 1
ATOM 665 C CA . LEU A 1 83 ? -16.218 -7.516 16.517 1.00 96.69 83 LEU A CA 1
ATOM 666 C C . LEU A 1 83 ? -17.654 -7.396 15.977 1.00 96.69 83 LEU A C 1
ATOM 668 O O . LEU A 1 83 ? -18.543 -7.013 16.732 1.00 96.69 83 LEU A O 1
ATOM 672 N N . ASN A 1 84 ? -17.920 -7.798 14.726 1.00 95.94 84 ASN A N 1
ATOM 673 C CA . ASN A 1 84 ? -19.277 -7.767 14.159 1.00 95.94 84 ASN A CA 1
ATOM 674 C C . ASN A 1 84 ? -20.270 -8.660 14.923 1.00 95.94 84 ASN A C 1
ATOM 676 O O . ASN A 1 84 ? -21.450 -8.333 15.000 1.00 95.94 84 ASN A O 1
ATOM 680 N N . ASN A 1 85 ? -19.805 -9.759 15.519 1.00 96.88 85 ASN A N 1
ATOM 681 C CA . ASN A 1 85 ? -20.643 -10.614 16.362 1.00 96.88 85 ASN A CA 1
ATOM 682 C C . ASN A 1 85 ? -20.961 -9.976 17.723 1.00 96.88 85 ASN A C 1
ATOM 684 O O . ASN A 1 85 ? -22.013 -10.256 18.285 1.00 96.88 85 ASN A O 1
ATOM 688 N N . HIS A 1 86 ? -20.058 -9.151 18.264 1.00 97.06 86 HIS A N 1
ATOM 689 C CA . HIS A 1 86 ? -20.237 -8.534 19.583 1.00 97.06 86 HIS A CA 1
ATOM 690 C C . HIS A 1 86 ? -21.040 -7.234 19.530 1.00 97.06 86 HIS A C 1
ATOM 692 O O . HIS A 1 86 ? -21.806 -6.960 20.448 1.00 97.06 86 HIS A O 1
ATOM 698 N N . VAL A 1 87 ? -20.837 -6.416 18.492 1.00 96.44 87 VAL A N 1
ATOM 699 C CA . VAL A 1 87 ? -21.424 -5.063 18.413 1.00 96.44 87 VAL A CA 1
ATOM 700 C C . VAL A 1 87 ? -22.208 -4.792 17.127 1.00 96.44 87 VAL A C 1
ATOM 702 O O . VAL A 1 87 ? -22.759 -3.706 16.972 1.00 96.44 87 VAL A O 1
ATOM 705 N N . GLY A 1 88 ? -22.236 -5.743 16.191 1.00 92.88 88 GLY A N 1
ATOM 706 C CA . GLY A 1 88 ? -22.904 -5.615 14.895 1.00 92.88 88 GLY A CA 1
ATOM 707 C C . GLY A 1 88 ? -24.123 -6.527 14.755 1.00 92.88 88 GLY A C 1
ATOM 708 O O . GLY A 1 88 ? -24.776 -6.883 15.732 1.00 92.88 88 GLY A O 1
ATOM 709 N N . ASP A 1 89 ? -24.435 -6.906 13.514 1.00 94.94 89 ASP A N 1
ATOM 710 C CA . ASP A 1 89 ? -25.590 -7.752 13.179 1.00 94.94 89 ASP A CA 1
ATOM 711 C C . ASP A 1 89 ? -25.263 -9.257 13.131 1.00 94.94 89 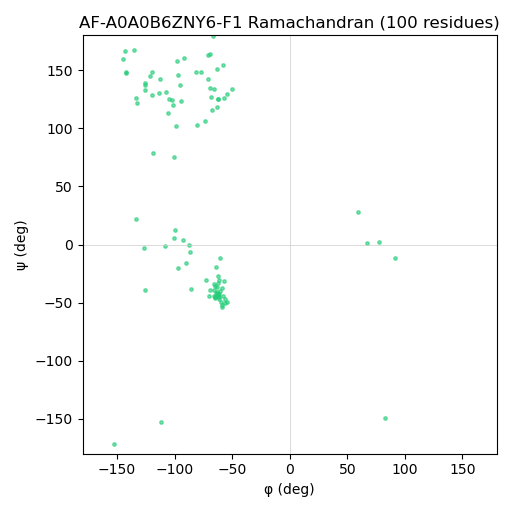ASP A C 1
ATOM 713 O O . ASP A 1 89 ? -26.106 -10.066 12.739 1.00 94.94 89 ASP A O 1
ATOM 717 N N . GLY A 1 90 ? -24.026 -9.637 13.473 1.00 92.88 90 GLY A N 1
ATOM 718 C CA . GLY A 1 90 ? -23.547 -11.021 13.458 1.00 92.88 90 GLY A CA 1
ATOM 719 C C . GLY A 1 90 ? -23.447 -11.666 12.072 1.00 92.88 90 GLY A C 1
ATOM 720 O O . GLY A 1 90 ? -23.044 -12.826 11.963 1.00 92.88 90 GLY A O 1
ATOM 721 N N . ARG A 1 91 ? -23.772 -10.953 10.985 1.00 93.00 91 ARG A N 1
ATOM 722 C CA . ARG A 1 91 ? -23.590 -11.482 9.629 1.00 93.00 91 ARG A CA 1
ATOM 723 C C . ARG A 1 91 ? -22.106 -11.590 9.286 1.00 93.00 91 ARG A C 1
ATOM 725 O O . ARG A 1 91 ? -21.237 -11.001 9.933 1.00 93.00 91 ARG A O 1
ATOM 732 N N . LEU A 1 92 ? -21.800 -12.358 8.242 1.00 91.00 92 LEU A N 1
ATOM 733 C CA . LEU A 1 92 ? -20.431 -12.470 7.751 1.00 91.00 92 LEU A CA 1
ATOM 734 C C . LEU A 1 92 ? -19.930 -11.098 7.270 1.00 91.00 92 LEU A C 1
ATOM 736 O O . LEU A 1 92 ? -20.552 -10.477 6.405 1.00 91.00 92 LEU A O 1
ATOM 740 N N . ALA A 1 93 ? -18.795 -10.650 7.802 1.00 88.44 93 ALA A N 1
ATOM 741 C CA . ALA A 1 93 ? -18.171 -9.390 7.440 1.00 88.44 93 ALA A CA 1
ATOM 742 C C . ALA A 1 93 ? -17.762 -9.403 5.958 1.00 88.44 93 ALA A C 1
ATOM 744 O O . ALA A 1 93 ? -16.934 -10.211 5.523 1.00 88.44 93 ALA A O 1
ATOM 745 N N . LYS A 1 94 ? -18.350 -8.489 5.180 1.00 87.38 94 LYS A N 1
ATOM 746 C CA . LYS A 1 94 ? -18.084 -8.328 3.745 1.00 87.38 94 LYS A CA 1
ATOM 747 C C . LYS A 1 94 ? -17.077 -7.214 3.482 1.00 87.38 94 LYS A C 1
ATOM 749 O O . LYS A 1 94 ? -16.938 -6.297 4.284 1.00 87.38 94 LYS A O 1
ATOM 754 N N . ARG A 1 95 ? -16.417 -7.265 2.319 1.00 85.38 95 ARG A N 1
ATOM 755 C CA . ARG A 1 95 ? -15.416 -6.280 1.858 1.00 85.38 95 ARG A CA 1
ATOM 756 C C . ARG A 1 95 ? -14.208 -6.138 2.797 1.00 85.38 95 ARG A C 1
ATOM 758 O O . ARG A 1 95 ? -13.563 -5.095 2.838 1.00 85.38 95 ARG A O 1
ATOM 765 N N . VAL A 1 96 ? -13.882 -7.211 3.521 1.00 87.06 96 VAL A N 1
ATOM 766 C CA . VAL A 1 96 ? -12.714 -7.296 4.405 1.00 87.06 96 VAL A CA 1
ATOM 767 C C . VAL A 1 96 ? -11.632 -8.162 3.756 1.00 87.06 96 VAL A C 1
ATOM 769 O O . VAL A 1 96 ? -11.875 -9.312 3.383 1.00 87.06 96 VAL A O 1
ATOM 772 N N . GLY A 1 97 ? -10.425 -7.609 3.630 1.00 83.56 97 GLY A N 1
ATOM 773 C CA . GLY A 1 97 ? -9.258 -8.288 3.063 1.00 83.56 97 GLY A CA 1
ATOM 774 C C . GLY A 1 97 ? -9.189 -8.280 1.532 1.00 83.56 97 GLY A C 1
ATOM 775 O O . GLY A 1 97 ? -9.618 -7.324 0.889 1.00 83.56 97 GLY A O 1
ATOM 776 N N . ASN A 1 98 ? -8.595 -9.329 0.949 1.00 79.88 98 ASN A N 1
ATOM 777 C CA . ASN A 1 98 ? -8.281 -9.404 -0.491 1.00 79.88 98 ASN A CA 1
ATOM 778 C C . ASN A 1 98 ? -9.311 -10.154 -1.340 1.00 79.88 98 ASN A C 1
ATOM 780 O O . ASN A 1 98 ? -9.323 -10.000 -2.553 1.00 79.88 98 ASN A O 1
ATOM 784 N N . GLN A 1 99 ? -10.131 -10.999 -0.717 1.00 68.06 99 GLN A N 1
ATOM 785 C CA . GLN A 1 99 ? -10.939 -12.011 -1.412 1.00 68.06 99 GLN A CA 1
ATOM 786 C C . GLN A 1 99 ? -12.440 -11.679 -1.420 1.00 68.06 99 GLN A C 1
ATOM 788 O O . GLN A 1 99 ? -13.248 -12.441 -1.937 1.00 68.06 99 GLN A O 1
ATOM 793 N N . CYS A 1 100 ? -12.847 -10.567 -0.804 1.00 59.81 100 CYS A N 1
ATOM 794 C CA . CYS A 1 100 ? -14.257 -10.241 -0.617 1.00 59.81 100 CYS A CA 1
ATOM 795 C C . CYS A 1 100 ? -14.710 -9.218 -1.666 1.00 59.81 100 CYS A C 1
ATOM 797 O O . CYS A 1 100 ? -14.833 -8.025 -1.388 1.00 59.81 100 CYS A O 1
ATOM 799 N N . TRP A 1 101 ? -14.883 -9.713 -2.892 1.00 58.91 101 TRP A N 1
ATOM 800 C CA . TRP A 1 101 ? -15.324 -8.941 -4.059 1.00 58.91 101 TRP A CA 1
ATOM 801 C C . TRP A 1 101 ? -16.858 -8.864 -4.194 1.00 58.91 101 TRP A C 1
ATOM 803 O O . TRP A 1 101 ? -17.342 -8.207 -5.112 1.00 58.91 101 TRP A O 1
ATOM 813 N N . PHE A 1 102 ? -17.602 -9.499 -3.275 1.00 47.78 102 PHE A N 1
ATOM 814 C CA . PHE A 1 102 ? -19.060 -9.688 -3.301 1.00 47.78 102 PHE A CA 1
ATOM 815 C C . PHE A 1 102 ? -19.725 -9.281 -1.973 1.00 47.78 102 PHE A C 1
ATOM 817 O O . PHE A 1 102 ? -19.111 -9.504 -0.901 1.00 47.78 102 PHE A O 1
#

pLDDT: mean 90.89, std 9.08, range [47.78, 98.0]

InterPro domains:
  IPR003819 TauD/TfdA-like domain [PF02668] (7-70)
  IPR042098 Glutarate 2-hydroxylase superfamily [G3DSA:3.60.130.10] (1-90)
  IPR050411 Alpha-ketoglutarate-dependent hydroxylases [PTHR10696] (12-83)

Mean predicted aligned error: 5.41 Å

Sequence (102 aa):
FEGPLSVAGEDVEGYYRAYEMFAKSMSNSRYLLNHRLQPGELVVFNNLRMLHGRNHFKSNGGKRHLKGCYVNVDVFKSMTQVLNNHVGDGRLAKRVGNQCWF

Solvent-accessible surface area (backbone atoms only — not comparable to full-atom values): 7237 Å² total; per-residue (Å²): 132,85,72,84,87,86,70,58,81,85,46,50,67,58,51,53,53,53,51,50,53,52,52,54,50,55,77,70,34,94,80,66,81,89,79,85,84,55,95,91,64,85,87,87,77,56,77,93,78,50,86,85,85,80,80,88,83,82,94,76,87,78,89,85,87,84,89,88,87,87,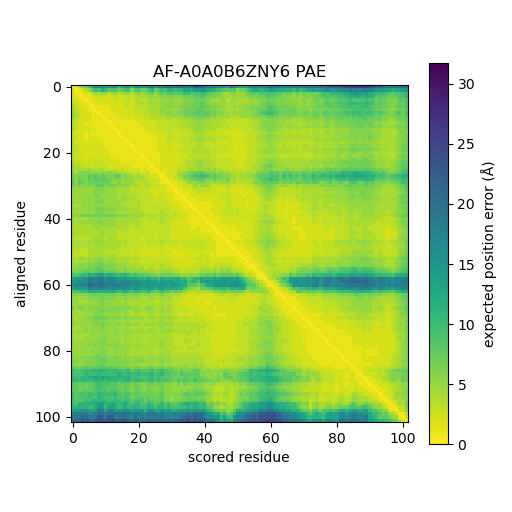76,60,54,68,59,54,43,51,53,49,37,54,47,28,54,75,79,53,88,54,60,84,71,66,65,52,72,92,81,40,91,108

Foldseek 3Di:
DDDPDDDPPVCPVVVVVVVVVVVVCQVPPPPDDDDDDDPPDDDDDAPVPDDDDDDDDDPDPDDDDDDDDDDDQVVVLVVVLVVCCVPNPNDRDAPGHDPRPD

Secondary structure (DSSP, 8-state):
---S--S-GGGHHHHHHHHHHHHHHHHT-TT-----PPTT------TTT-----PPPP-SS-----------HHHHHHHHHHHHHHHS--SPPPS-SSS---

Radius of gyration: 19.42 Å; Cα contacts (8 Å, |Δi|>4): 34; chains: 1; bounding box: 42×37×46 Å

Organism: NCBI:txid1028688